Protein AF-A0A0C2G0V5-F1 (afdb_monomer_lite)

Radius of gyration: 14.97 Å; chains: 1; bounding box: 39×32×35 Å

pLDDT: mean 73.4, std 11.77, range [48.38, 93.44]

Structure (mmCIF, N/CA/C/O backbone):
data_AF-A0A0C2G0V5-F1
#
_entry.id   AF-A0A0C2G0V5-F1
#
loop_
_atom_site.group_PDB
_atom_site.id
_atom_site.type_symbol
_atom_site.label_atom_id
_atom_site.label_alt_id
_atom_site.label_comp_id
_atom_site.label_asym_id
_atom_site.label_entity_id
_atom_site.label_seq_id
_atom_site.pdbx_PDB_ins_code
_atom_site.Cartn_x
_atom_site.Cartn_y
_atom_site.Cartn_z
_atom_site.occupancy
_atom_site.B_iso_or_equiv
_atom_site.auth_seq_id
_atom_site.auth_comp_id
_atom_site.auth_asym_id
_atom_site.auth_atom_id
_atom_site.pdbx_PDB_model_num
ATOM 1 N N . MET A 1 1 ? 11.243 -13.102 -10.575 1.00 49.06 1 MET A N 1
ATOM 2 C CA . MET A 1 1 ? 10.964 -12.481 -11.890 1.00 49.06 1 MET A CA 1
ATOM 3 C C . MET A 1 1 ? 12.272 -11.879 -12.380 1.00 49.06 1 MET A C 1
ATOM 5 O O . MET A 1 1 ? 12.768 -10.980 -11.722 1.00 49.06 1 MET A O 1
ATOM 9 N N . THR A 1 2 ? 12.875 -12.434 -13.431 1.00 48.81 2 THR A N 1
ATOM 10 C CA . THR A 1 2 ? 14.259 -12.149 -13.884 1.00 48.81 2 THR A CA 1
ATOM 11 C C . THR A 1 2 ? 14.332 -11.289 -15.153 1.00 48.81 2 THR A C 1
ATOM 13 O O . THR A 1 2 ? 15.380 -11.217 -15.785 1.00 48.81 2 THR A O 1
ATOM 16 N N . ASP A 1 3 ? 13.234 -10.634 -15.538 1.00 52.81 3 ASP A N 1
ATOM 17 C CA . ASP A 1 3 ? 13.195 -9.792 -16.736 1.00 52.81 3 ASP A CA 1
ATOM 18 C C . ASP A 1 3 ? 13.888 -8.442 -16.486 1.00 52.81 3 ASP A C 1
ATOM 20 O O . ASP A 1 3 ? 13.601 -7.753 -15.499 1.00 52.81 3 ASP A O 1
ATOM 24 N N . SER A 1 4 ? 14.819 -8.057 -17.361 1.00 59.25 4 SER A N 1
ATOM 25 C CA . SER A 1 4 ? 15.659 -6.862 -17.195 1.00 59.25 4 SER A CA 1
ATOM 26 C C . SER A 1 4 ? 14.882 -5.558 -17.414 1.00 59.25 4 SER A C 1
ATOM 28 O O . SER A 1 4 ? 15.245 -4.521 -16.853 1.00 59.25 4 SER A O 1
ATOM 30 N N . ASN A 1 5 ? 13.761 -5.607 -18.143 1.00 69.06 5 ASN A N 1
ATOM 31 C CA . ASN A 1 5 ? 12.953 -4.436 -18.478 1.00 69.06 5 ASN A CA 1
ATOM 32 C C . ASN A 1 5 ? 11.945 -4.067 -17.371 1.00 69.06 5 ASN A C 1
ATOM 34 O O . ASN A 1 5 ? 10.994 -4.800 -17.092 1.00 69.06 5 ASN A O 1
ATOM 38 N N . ALA A 1 6 ? 12.115 -2.880 -16.783 1.00 65.31 6 ALA A N 1
ATOM 39 C CA . ALA A 1 6 ? 11.254 -2.361 -15.720 1.00 65.31 6 ALA A CA 1
ATOM 40 C C . ALA A 1 6 ? 9.777 -2.211 -16.134 1.00 65.31 6 ALA A C 1
ATOM 42 O O . ALA A 1 6 ? 8.895 -2.478 -15.319 1.00 65.31 6 ALA A O 1
ATOM 43 N N . ALA A 1 7 ? 9.491 -1.858 -17.392 1.00 68.94 7 ALA A N 1
ATOM 44 C CA . ALA A 1 7 ? 8.118 -1.692 -17.876 1.00 68.94 7 ALA A CA 1
ATOM 45 C C . ALA A 1 7 ? 7.366 -3.033 -17.953 1.00 68.94 7 ALA A C 1
ATOM 47 O O . ALA A 1 7 ? 6.183 -3.115 -17.624 1.00 68.94 7 ALA A O 1
ATOM 48 N N . VAL A 1 8 ? 8.066 -4.109 -18.327 1.00 69.44 8 VAL A N 1
ATOM 49 C CA . VAL A 1 8 ? 7.499 -5.467 -18.367 1.00 69.44 8 VAL A CA 1
ATOM 50 C C . VAL A 1 8 ? 7.215 -5.962 -16.951 1.00 69.44 8 VAL A C 1
ATOM 52 O O . VAL A 1 8 ? 6.153 -6.538 -16.695 1.00 69.44 8 VAL A O 1
ATOM 55 N N . ARG A 1 9 ? 8.125 -5.683 -16.006 1.00 68.31 9 ARG A N 1
ATOM 56 C CA . ARG A 1 9 ? 7.897 -5.974 -14.585 1.00 68.31 9 ARG A CA 1
ATOM 57 C C . ARG A 1 9 ? 6.668 -5.226 -14.068 1.00 68.31 9 ARG A C 1
ATOM 59 O O . ARG A 1 9 ? 5.802 -5.863 -13.479 1.00 68.31 9 ARG A O 1
ATOM 66 N N . GLU A 1 10 ? 6.534 -3.931 -14.350 1.00 65.88 10 GLU A N 1
ATOM 67 C CA . GLU A 1 10 ? 5.365 -3.134 -13.947 1.00 65.88 10 GLU A CA 1
ATOM 68 C C . GLU A 1 10 ? 4.045 -3.680 -14.518 1.00 65.88 10 GLU A C 1
ATOM 70 O O . GLU A 1 10 ? 3.102 -3.910 -13.759 1.00 65.88 10 GLU A O 1
ATOM 75 N N . ALA 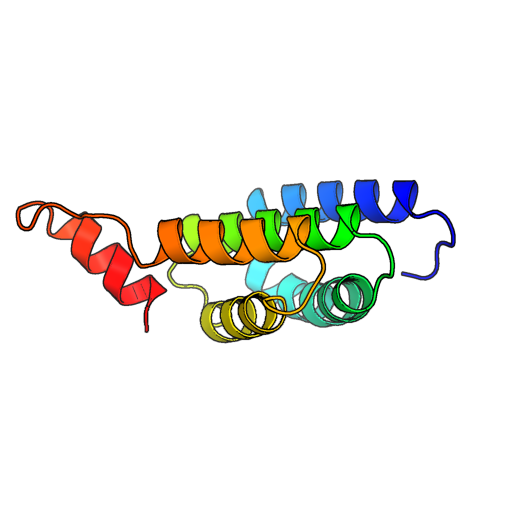A 1 11 ? 3.988 -3.965 -15.822 1.00 73.44 11 ALA A N 1
ATOM 76 C CA . ALA A 1 11 ? 2.792 -4.509 -16.468 1.00 73.44 11 ALA A CA 1
ATOM 77 C C . ALA A 1 11 ? 2.394 -5.883 -15.900 1.00 73.44 11 ALA A C 1
ATOM 79 O O . ALA A 1 11 ? 1.215 -6.159 -15.667 1.00 73.44 11 ALA A O 1
ATOM 80 N N . THR A 1 12 ? 3.383 -6.732 -15.608 1.00 72.19 12 THR A N 1
ATOM 81 C CA . THR A 1 12 ? 3.159 -8.048 -14.992 1.00 72.19 12 THR A CA 1
ATOM 82 C C . THR A 1 12 ? 2.582 -7.904 -13.583 1.00 72.19 12 THR A C 1
ATOM 84 O O . THR A 1 12 ? 1.634 -8.599 -13.219 1.00 72.19 12 THR A O 1
ATOM 87 N N . VAL A 1 13 ? 3.107 -6.963 -12.795 1.00 69.75 13 VAL A N 1
ATOM 88 C CA . VAL A 1 13 ? 2.608 -6.655 -11.446 1.00 69.75 13 VAL A CA 1
ATOM 89 C C . VAL A 1 13 ? 1.189 -6.121 -11.489 1.00 69.75 13 VAL A C 1
ATOM 91 O O . VAL A 1 13 ? 0.358 -6.517 -10.675 1.00 69.75 13 VAL A O 1
ATOM 94 N N . GLU A 1 14 ? 0.885 -5.248 -12.445 1.00 73.38 14 GLU A N 1
ATOM 95 C CA . GLU A 1 14 ? -0.470 -4.755 -12.638 1.00 73.38 14 GLU A CA 1
ATOM 96 C C . GLU A 1 14 ? -1.445 -5.879 -12.999 1.00 73.38 14 GLU A C 1
ATOM 98 O O . GLU A 1 14 ? -2.526 -5.946 -12.411 1.00 73.38 14 GLU A O 1
ATOM 103 N N . MET A 1 15 ? -1.075 -6.764 -13.925 1.00 77.69 15 MET A N 1
ATOM 104 C CA . MET A 1 15 ? -1.907 -7.901 -14.317 1.00 77.69 15 MET A CA 1
ATOM 105 C C . MET A 1 15 ? -2.190 -8.817 -13.123 1.00 77.69 15 MET A C 1
ATOM 107 O O . MET A 1 15 ? -3.341 -9.165 -12.862 1.00 77.69 15 MET A O 1
ATOM 111 N N . ILE A 1 16 ? -1.149 -9.169 -12.370 1.00 71.75 16 ILE A N 1
ATOM 112 C CA . ILE A 1 16 ? -1.271 -10.029 -11.195 1.00 71.75 16 ILE A CA 1
ATOM 113 C C . ILE A 1 16 ? -2.105 -9.345 -10.108 1.00 71.75 16 ILE A C 1
ATOM 115 O O . ILE A 1 16 ? -3.007 -9.968 -9.558 1.00 71.75 16 ILE A O 1
ATOM 119 N N . GLY A 1 17 ? -1.871 -8.058 -9.840 1.00 68.81 17 GLY A N 1
ATOM 120 C CA . GLY A 1 17 ? -2.667 -7.281 -8.889 1.00 68.81 17 GLY A CA 1
ATOM 121 C C . GLY A 1 17 ? -4.153 -7.282 -9.247 1.00 68.81 17 GLY A C 1
ATOM 122 O O . GLY A 1 17 ? -4.987 -7.584 -8.398 1.00 68.81 17 GLY A O 1
ATOM 123 N N . LYS A 1 18 ? -4.487 -7.044 -10.523 1.00 76.19 18 LYS A N 1
ATOM 124 C CA . LYS A 1 18 ? -5.873 -7.113 -11.015 1.00 76.19 18 LYS A CA 1
ATOM 125 C C . LYS A 1 18 ? -6.471 -8.507 -10.847 1.00 76.19 18 LYS A C 1
ATOM 127 O O . LYS A 1 18 ? -7.614 -8.619 -10.417 1.00 76.19 18 LYS A O 1
ATOM 132 N N . PHE A 1 19 ? -5.713 -9.560 -11.148 1.00 74.06 19 PHE A N 1
ATOM 133 C CA . PHE A 1 19 ? -6.174 -10.939 -10.998 1.00 74.06 19 PHE A CA 1
ATOM 134 C C . PHE A 1 19 ? -6.467 -11.301 -9.535 1.00 74.0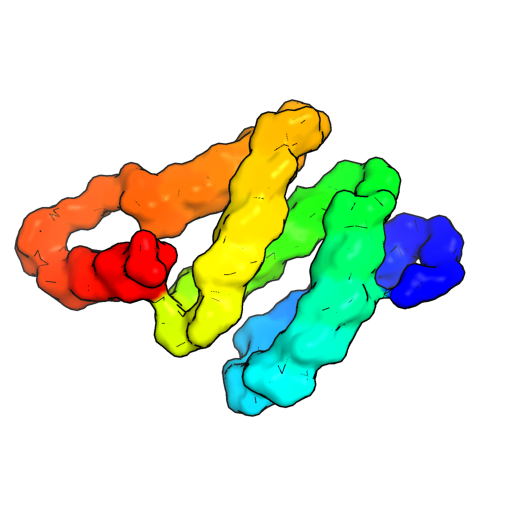6 19 PHE A C 1
ATOM 136 O O . PHE A 1 19 ? -7.509 -11.889 -9.251 1.00 74.06 19 PHE A O 1
ATOM 143 N N . VAL A 1 20 ? -5.584 -10.909 -8.614 1.00 69.88 20 VAL A N 1
ATOM 144 C CA . VAL A 1 20 ? -5.722 -11.144 -7.166 1.00 69.88 20 VAL A CA 1
ATOM 145 C C . VAL A 1 20 ? -6.921 -10.390 -6.607 1.00 69.88 20 VAL A C 1
ATOM 147 O O . VAL A 1 20 ? -7.721 -10.956 -5.871 1.00 69.88 20 VAL A O 1
ATOM 150 N N . VAL A 1 21 ? -7.085 -9.125 -6.996 1.00 69.50 21 VAL A N 1
ATOM 151 C CA . VAL A 1 21 ? -8.244 -8.323 -6.594 1.00 69.50 21 VAL A CA 1
ATOM 152 C C . VAL A 1 21 ? -9.536 -8.885 -7.199 1.00 69.50 21 VAL A C 1
ATOM 154 O O . VAL A 1 21 ? -10.587 -8.777 -6.573 1.00 69.50 21 VAL A O 1
ATOM 157 N N . ALA A 1 22 ? -9.504 -9.478 -8.394 1.00 76.38 22 ALA A N 1
ATOM 158 C CA . ALA A 1 22 ? -10.686 -10.058 -9.032 1.00 76.38 22 ALA A CA 1
ATOM 159 C C . ALA A 1 22 ? -11.107 -11.415 -8.438 1.00 76.38 22 ALA A C 1
ATOM 161 O O . ALA A 1 22 ? -12.301 -11.699 -8.405 1.00 76.38 22 ALA A O 1
ATOM 162 N N . ASN A 1 23 ? -10.165 -12.227 -7.946 1.00 70.56 23 ASN A N 1
ATOM 163 C CA . ASN A 1 23 ? -10.419 -13.597 -7.489 1.00 70.56 23 ASN A CA 1
ATOM 164 C C . ASN A 1 23 ? -10.096 -13.751 -5.993 1.00 70.56 23 ASN A C 1
ATOM 166 O O . ASN A 1 23 ? -8.983 -14.126 -5.623 1.00 70.56 23 ASN A O 1
ATOM 170 N N . SER A 1 24 ? -11.083 -13.484 -5.132 1.00 63.59 24 SER A N 1
ATOM 171 C CA . SER A 1 24 ? -10.938 -13.509 -3.665 1.00 63.59 24 SER A CA 1
ATOM 172 C C . SER A 1 24 ? -10.513 -14.861 -3.102 1.00 63.59 24 SER A C 1
ATOM 174 O O . SER A 1 24 ? -9.692 -14.927 -2.192 1.00 63.59 24 SER A O 1
ATOM 176 N N . ASP A 1 25 ? -11.045 -15.940 -3.665 1.00 66.69 25 ASP A N 1
ATOM 177 C CA . ASP A 1 25 ? -10.898 -17.294 -3.112 1.00 66.69 25 ASP A CA 1
ATOM 178 C C . ASP A 1 25 ? -9.505 -17.866 -3.402 1.00 66.69 25 ASP A C 1
ATOM 180 O O . ASP A 1 25 ? -9.005 -18.770 -2.735 1.00 66.69 25 ASP A O 1
ATOM 184 N N . ALA A 1 26 ? -8.843 -17.274 -4.391 1.00 63.12 26 ALA A N 1
ATOM 185 C CA . ALA A 1 26 ? -7.497 -17.592 -4.805 1.00 63.12 26 ALA A CA 1
ATOM 186 C C . ALA A 1 26 ? -6.453 -16.952 -3.865 1.00 63.12 26 ALA A C 1
ATOM 188 O O . ALA A 1 26 ? -5.332 -17.453 -3.765 1.00 63.12 26 ALA A O 1
ATOM 189 N N . ILE A 1 27 ? -6.804 -15.880 -3.138 1.00 62.34 27 ILE A N 1
ATOM 190 C CA . ILE A 1 27 ? -5.855 -15.094 -2.335 1.00 62.34 27 ILE A CA 1
ATOM 191 C C . ILE A 1 27 ? -5.039 -15.984 -1.391 1.00 62.34 27 ILE A C 1
ATOM 193 O O . ILE A 1 27 ? -3.824 -15.964 -1.532 1.00 62.34 27 ILE A O 1
ATOM 197 N N . PRO A 1 28 ? -5.607 -16.838 -0.521 1.00 61.66 28 PRO A N 1
ATOM 198 C CA . PRO A 1 28 ? -4.803 -17.626 0.419 1.00 61.66 28 PRO A CA 1
ATOM 199 C C . PRO A 1 28 ? -3.821 -18.590 -0.266 1.00 61.66 28 PRO A C 1
ATOM 201 O O . PRO A 1 28 ? -2.752 -18.868 0.269 1.00 61.66 28 PRO A O 1
ATOM 204 N N . THR A 1 29 ? -4.162 -19.068 -1.466 1.00 63.91 29 THR A N 1
ATOM 205 C CA . THR A 1 29 ? -3.370 -20.057 -2.213 1.00 63.91 29 THR A CA 1
ATOM 206 C C . THR A 1 29 ? -2.236 -19.404 -2.999 1.00 63.91 29 THR A C 1
ATOM 208 O O . THR A 1 29 ? -1.114 -19.906 -3.023 1.00 63.91 29 THR A O 1
ATOM 211 N N . TYR A 1 30 ? -2.503 -18.260 -3.634 1.00 60.78 30 TYR A N 1
ATOM 212 C CA . TYR A 1 30 ? -1.489 -17.539 -4.402 1.00 60.78 30 TYR A CA 1
ATOM 213 C C . TYR A 1 30 ? -0.676 -16.591 -3.532 1.00 60.78 30 TYR A C 1
ATOM 215 O O . TYR A 1 30 ? 0.447 -16.269 -3.900 1.00 60.78 30 TYR A O 1
ATOM 223 N N . TYR A 1 31 ? -1.192 -16.155 -2.382 1.00 59.94 31 TYR A N 1
ATOM 224 C CA . TYR A 1 31 ? -0.526 -15.172 -1.541 1.00 59.94 31 TYR A CA 1
ATOM 225 C C . TYR A 1 31 ? 0.865 -15.609 -1.079 1.00 59.94 31 TYR A C 1
ATOM 227 O O . TYR A 1 31 ? 1.747 -14.775 -1.176 1.00 59.94 31 TYR A O 1
ATOM 235 N N . PRO A 1 32 ? 1.155 -16.863 -0.689 1.00 59.75 32 PRO A N 1
ATOM 236 C CA . PRO A 1 32 ? 2.528 -17.284 -0.402 1.00 59.75 32 PRO A CA 1
ATOM 237 C C . PRO A 1 32 ? 3.450 -17.161 -1.625 1.00 59.75 32 PRO A C 1
ATOM 239 O O . PRO A 1 32 ? 4.528 -16.584 -1.530 1.00 59.75 32 PRO A O 1
ATOM 242 N N . LEU A 1 33 ? 2.994 -17.597 -2.806 1.00 57.31 33 LEU A N 1
ATOM 243 C CA . LEU A 1 33 ? 3.752 -17.497 -4.062 1.00 57.31 33 LEU A CA 1
ATOM 244 C C . LEU A 1 33 ? 3.948 -16.046 -4.533 1.00 57.31 33 LEU A C 1
ATOM 246 O O . LEU A 1 33 ? 4.990 -15.704 -5.093 1.00 57.31 33 LEU A O 1
ATOM 250 N N . LEU A 1 34 ? 2.950 -15.192 -4.316 1.00 56.62 34 LEU A N 1
ATOM 251 C CA . LEU A 1 34 ? 2.953 -13.771 -4.651 1.00 56.62 34 LEU A CA 1
ATOM 252 C C . LEU A 1 34 ? 3.744 -12.952 -3.626 1.00 56.62 34 LEU A C 1
ATOM 254 O O . LEU A 1 34 ? 4.493 -12.052 -3.995 1.00 56.62 34 LEU A O 1
ATOM 258 N N . ALA A 1 35 ? 3.632 -13.286 -2.346 1.00 56.31 35 ALA A N 1
ATOM 259 C CA . ALA A 1 35 ? 4.392 -12.686 -1.262 1.00 56.31 35 ALA A CA 1
ATOM 260 C C . ALA A 1 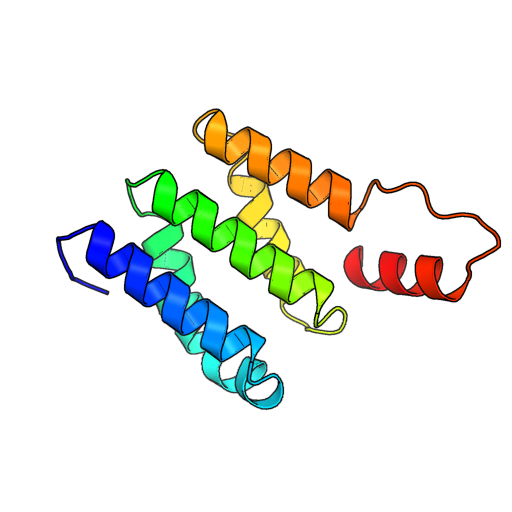35 ? 5.886 -12.998 -1.434 1.00 56.31 35 ALA A C 1
ATOM 262 O O . ALA A 1 35 ? 6.734 -12.113 -1.392 1.00 56.31 35 ALA A O 1
ATOM 263 N N . GLU A 1 36 ? 6.228 -14.250 -1.722 1.00 51.31 36 GLU A N 1
ATOM 264 C CA . GLU A 1 36 ? 7.622 -14.663 -1.846 1.00 51.31 36 GLU A CA 1
ATOM 265 C C . GLU A 1 36 ? 8.274 -14.152 -3.144 1.00 51.31 36 GLU A C 1
ATOM 267 O O . GLU A 1 36 ? 9.383 -13.620 -3.111 1.00 51.31 36 GLU A O 1
ATOM 272 N N . ARG A 1 37 ? 7.591 -14.238 -4.298 1.00 48.38 37 ARG A N 1
ATOM 273 C CA . ARG A 1 37 ? 8.194 -13.877 -5.601 1.00 48.38 37 ARG A CA 1
ATOM 274 C C . ARG A 1 37 ? 7.973 -12.435 -6.041 1.00 48.38 37 ARG A C 1
ATOM 276 O O . ARG A 1 37 ? 8.798 -11.906 -6.785 1.00 48.38 37 ARG A O 1
ATOM 283 N N . LEU A 1 38 ? 6.864 -11.821 -5.645 1.00 54.28 38 LEU A N 1
ATOM 284 C CA . LEU A 1 38 ? 6.484 -10.466 -6.047 1.00 54.28 38 LEU A CA 1
ATOM 285 C C . LEU A 1 38 ? 6.864 -9.471 -4.943 1.00 54.28 38 LEU A C 1
ATOM 287 O O . LEU A 1 38 ? 7.528 -8.479 -5.205 1.00 54.28 38 LEU A O 1
ATOM 291 N N . MET A 1 39 ? 6.524 -9.756 -3.687 1.00 54.19 39 MET A N 1
ATOM 292 C CA . MET A 1 39 ? 6.749 -8.825 -2.572 1.00 54.19 39 MET A CA 1
ATOM 293 C C . MET A 1 39 ? 8.245 -8.623 -2.304 1.00 54.19 39 MET A C 1
ATOM 295 O O . MET A 1 39 ? 8.684 -7.481 -2.284 1.00 54.19 39 MET A O 1
ATOM 299 N N . VAL A 1 40 ? 9.050 -9.689 -2.187 1.00 51.50 40 VAL A N 1
ATOM 300 C CA . VAL A 1 40 ? 10.498 -9.569 -1.904 1.00 51.50 40 VAL A CA 1
ATOM 301 C C . VAL A 1 40 ? 11.271 -8.952 -3.076 1.00 51.50 40 VAL A C 1
ATOM 303 O O . VAL A 1 40 ? 12.027 -8.005 -2.867 1.00 51.50 40 VAL A O 1
ATOM 306 N N . CYS A 1 41 ? 11.057 -9.414 -4.316 1.00 49.69 41 CYS A N 1
ATOM 307 C CA . CYS A 1 41 ? 11.764 -8.864 -5.480 1.00 49.69 41 CYS A CA 1
ATOM 308 C C . CYS A 1 41 ? 11.359 -7.419 -5.818 1.00 49.69 41 CYS A C 1
ATOM 310 O O . CYS A 1 41 ? 12.220 -6.657 -6.242 1.00 49.69 41 CYS A O 1
ATOM 312 N N . LEU A 1 42 ? 10.096 -7.013 -5.628 1.00 55.69 42 LEU A N 1
ATOM 313 C CA . LEU A 1 42 ? 9.647 -5.659 -5.996 1.00 55.69 42 LEU A CA 1
ATOM 314 C C . LEU A 1 42 ? 9.938 -4.606 -4.926 1.00 55.69 42 LEU A C 1
ATOM 316 O O . LEU A 1 42 ? 10.132 -3.436 -5.243 1.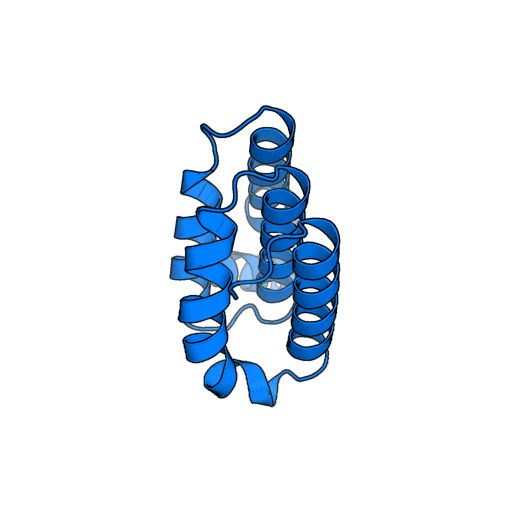00 55.69 42 LEU A O 1
ATOM 320 N N . LEU A 1 43 ? 10.009 -5.017 -3.659 1.00 52.34 43 LEU A N 1
ATOM 321 C CA . LEU A 1 43 ? 10.514 -4.186 -2.564 1.00 52.34 43 LEU A CA 1
ATOM 322 C C . LEU A 1 43 ? 12.030 -3.937 -2.696 1.00 52.34 43 LEU A C 1
ATOM 324 O O . LEU A 1 43 ? 12.530 -2.927 -2.200 1.00 52.34 43 LEU A O 1
ATOM 328 N N . PHE A 1 44 ? 12.759 -4.819 -3.378 1.00 53.84 44 PHE A N 1
ATOM 329 C CA . PHE A 1 44 ? 14.169 -4.628 -3.731 1.00 53.84 44 PHE A CA 1
ATOM 330 C C . PHE A 1 44 ? 14.385 -4.056 -5.143 1.00 53.84 44 PHE A C 1
ATOM 332 O O . PHE A 1 44 ? 15.528 -3.833 -5.537 1.00 53.84 44 PHE A O 1
ATOM 339 N N . ASP A 1 45 ? 13.318 -3.783 -5.899 1.00 60.59 45 ASP A N 1
ATOM 340 C CA . ASP A 1 45 ? 13.428 -3.228 -7.248 1.00 60.59 45 ASP A CA 1
ATOM 341 C C . ASP A 1 45 ? 13.840 -1.753 -7.186 1.00 60.59 45 ASP A C 1
ATOM 343 O O . ASP A 1 45 ? 13.275 -0.940 -6.442 1.00 60.59 45 ASP A O 1
ATOM 347 N N . THR A 1 46 ? 14.839 -1.394 -7.990 1.00 59.78 46 THR A N 1
ATOM 348 C CA . THR A 1 46 ? 15.398 -0.040 -8.051 1.00 59.78 46 THR A CA 1
ATOM 349 C C . THR A 1 46 ? 14.369 0.972 -8.578 1.00 59.78 46 THR A C 1
ATOM 351 O O . THR A 1 46 ? 14.435 2.153 -8.237 1.00 59.78 46 THR A O 1
ATOM 354 N N . GLY A 1 47 ? 13.360 0.529 -9.340 1.00 73.44 47 GLY A N 1
ATOM 355 C CA . GLY A 1 47 ? 12.354 1.398 -9.957 1.00 73.44 47 GLY A CA 1
ATOM 356 C C . GLY A 1 47 ? 11.291 1.953 -8.996 1.00 73.44 47 GLY A C 1
ATOM 357 O O . GLY A 1 47 ? 10.455 1.220 -8.469 1.00 73.44 47 GLY A O 1
ATOM 358 N N . VAL A 1 48 ? 11.238 3.280 -8.857 1.00 81.62 48 VAL A N 1
ATOM 359 C CA . VAL A 1 48 ? 10.253 4.015 -8.032 1.00 81.62 48 VAL A CA 1
ATOM 360 C C . VAL A 1 48 ? 8.799 3.711 -8.425 1.00 81.62 48 VAL A C 1
ATOM 362 O O . VAL A 1 48 ? 7.940 3.535 -7.559 1.00 81.62 48 VAL A O 1
ATOM 365 N N . ALA A 1 49 ? 8.503 3.629 -9.728 1.00 80.19 49 ALA A N 1
ATOM 366 C CA . ALA A 1 49 ? 7.153 3.364 -10.241 1.00 80.19 49 ALA A CA 1
ATOM 367 C C . ALA A 1 49 ? 6.614 2.001 -9.777 1.00 80.19 49 ALA A C 1
ATOM 369 O O . ALA A 1 49 ? 5.480 1.901 -9.300 1.00 80.19 49 ALA A O 1
ATOM 370 N N . VAL A 1 50 ? 7.477 0.984 -9.808 1.00 75.06 50 VAL A N 1
ATOM 371 C CA . VAL A 1 50 ? 7.170 -0.380 -9.375 1.00 75.06 50 VAL A CA 1
ATOM 372 C C . VAL A 1 50 ? 6.820 -0.402 -7.886 1.00 75.06 50 VAL A C 1
ATOM 374 O O . VAL A 1 50 ? 5.759 -0.907 -7.512 1.00 75.06 50 VAL A O 1
ATOM 377 N N . ARG A 1 51 ? 7.640 0.236 -7.035 1.00 82.19 51 ARG A N 1
ATOM 378 C CA . ARG A 1 51 ? 7.379 0.328 -5.585 1.00 82.19 51 ARG A CA 1
ATOM 379 C C . ARG A 1 51 ? 6.046 1.020 -5.289 1.00 82.19 51 ARG A C 1
ATOM 381 O O . ARG A 1 51 ? 5.252 0.524 -4.488 1.00 82.19 51 ARG A O 1
ATOM 388 N N . LYS A 1 52 ? 5.741 2.120 -5.989 1.00 84.62 52 LYS A N 1
ATOM 389 C CA . LYS A 1 52 ? 4.447 2.816 -5.863 1.00 84.62 52 LYS A CA 1
ATOM 390 C C . LYS A 1 52 ? 3.270 1.934 -6.284 1.00 84.62 52 LYS A C 1
ATOM 392 O O . LYS A 1 52 ? 2.215 1.991 -5.653 1.00 84.62 52 LYS A O 1
ATOM 397 N N . ARG A 1 53 ? 3.418 1.117 -7.332 1.00 82.50 53 ARG A N 1
ATOM 398 C CA . ARG A 1 53 ? 2.351 0.219 -7.797 1.00 82.50 53 ARG A CA 1
ATOM 399 C C . ARG A 1 53 ? 2.055 -0.881 -6.784 1.00 82.50 53 ARG A C 1
ATOM 401 O O . ARG A 1 53 ? 0.884 -1.126 -6.504 1.00 82.50 53 ARG A O 1
ATOM 408 N N . VAL A 1 54 ? 3.092 -1.472 -6.193 1.00 79.12 54 VAL A N 1
ATOM 409 C CA . VAL A 1 54 ? 2.945 -2.487 -5.141 1.00 79.12 54 VAL A CA 1
ATOM 410 C C . VAL A 1 54 ? 2.164 -1.929 -3.955 1.00 79.12 54 VAL A C 1
ATOM 412 O O . VAL A 1 54 ? 1.169 -2.528 -3.561 1.00 79.12 54 VAL A O 1
ATOM 415 N N . ILE A 1 55 ? 2.531 -0.746 -3.449 1.00 86.00 55 ILE A N 1
ATOM 416 C CA . ILE A 1 55 ? 1.826 -0.124 -2.313 1.00 86.00 55 ILE A CA 1
ATOM 417 C C . ILE A 1 55 ? 0.334 0.083 -2.623 1.00 86.00 55 ILE A C 1
ATOM 419 O O . ILE A 1 55 ? -0.507 -0.194 -1.771 1.00 86.00 55 ILE A O 1
ATOM 423 N N . ARG A 1 56 ? -0.018 0.505 -3.849 1.00 86.06 56 ARG A N 1
ATOM 424 C CA . ARG A 1 56 ? -1.427 0.664 -4.263 1.00 86.06 56 ARG A CA 1
ATOM 425 C C . ARG A 1 56 ? -2.193 -0.659 -4.257 1.00 86.06 56 ARG A C 1
ATOM 427 O O . ARG A 1 56 ? -3.277 -0.712 -3.694 1.00 86.06 56 ARG A O 1
ATOM 434 N N . ILE A 1 57 ? -1.617 -1.721 -4.822 1.00 81.19 57 ILE A N 1
ATOM 435 C CA . ILE A 1 57 ? -2.250 -3.051 -4.841 1.00 81.19 57 ILE A CA 1
ATOM 436 C C . ILE A 1 57 ? -2.451 -3.564 -3.411 1.00 81.19 57 ILE A C 1
ATOM 438 O O . ILE A 1 57 ? -3.517 -4.069 -3.074 1.00 81.19 57 ILE A O 1
ATOM 442 N N . MET A 1 58 ? -1.445 -3.401 -2.548 1.00 80.06 58 MET A N 1
ATOM 443 C CA . MET A 1 58 ? -1.543 -3.833 -1.154 1.00 80.06 58 MET A CA 1
ATOM 444 C C . MET A 1 58 ? -2.643 -3.078 -0.407 1.00 80.06 58 MET A C 1
ATOM 446 O O . MET A 1 58 ? -3.411 -3.689 0.331 1.00 80.06 58 MET A O 1
ATOM 450 N N . ARG A 1 59 ? -2.760 -1.767 -0.643 1.00 85.50 59 ARG A N 1
ATOM 451 C CA . ARG A 1 59 ? -3.847 -0.956 -0.099 1.00 85.50 59 ARG A CA 1
ATOM 452 C C . ARG A 1 59 ? -5.219 -1.455 -0.565 1.00 85.50 59 ARG A C 1
ATOM 454 O O . ARG A 1 59 ? -6.099 -1.625 0.273 1.00 85.50 59 ARG A O 1
ATOM 461 N N . GLU A 1 60 ? -5.392 -1.724 -1.859 1.00 84.12 60 GLU A N 1
ATOM 462 C CA . GLU A 1 60 ? -6.652 -2.251 -2.410 1.00 84.12 60 GLU A CA 1
ATOM 463 C C . GLU A 1 60 ? -7.043 -3.590 -1.763 1.00 84.12 60 GLU A C 1
ATOM 465 O O . GLU A 1 60 ? -8.208 -3.801 -1.425 1.00 84.12 60 GLU A O 1
ATOM 470 N N . ILE A 1 61 ? -6.071 -4.478 -1.525 1.00 79.06 61 ILE A N 1
ATOM 471 C CA . ILE A 1 61 ? -6.299 -5.753 -0.831 1.00 79.06 61 ILE A CA 1
ATOM 472 C C . ILE A 1 61 ? -6.767 -5.512 0.611 1.00 79.06 61 ILE A C 1
ATOM 474 O O . ILE A 1 61 ? -7.771 -6.097 1.014 1.00 79.06 61 ILE A O 1
ATOM 478 N N . CYS A 1 62 ? -6.107 -4.627 1.369 1.00 81.38 62 CYS A N 1
ATOM 479 C CA . CYS A 1 62 ? -6.511 -4.301 2.743 1.00 81.38 62 CYS A CA 1
ATOM 480 C C . CYS A 1 62 ? -7.931 -3.707 2.815 1.00 81.38 62 CYS A C 1
ATOM 482 O O . CYS A 1 62 ? -8.681 -3.992 3.746 1.00 81.38 62 CYS A O 1
ATOM 484 N N . GLU A 1 63 ? -8.322 -2.887 1.834 1.00 82.50 63 GLU A N 1
ATOM 485 C CA . GLU A 1 63 ? -9.653 -2.266 1.786 1.00 82.50 63 GLU A CA 1
ATOM 486 C C . GLU A 1 63 ? -10.763 -3.267 1.410 1.00 82.50 63 GLU A C 1
ATOM 488 O O . GLU A 1 63 ? -11.888 -3.180 1.933 1.00 82.50 63 GLU A O 1
ATOM 493 N N . LYS A 1 64 ? -10.449 -4.207 0.506 1.00 81.00 64 LYS A N 1
ATOM 494 C CA . LYS A 1 64 ? -11.391 -5.190 -0.045 1.00 81.00 64 LYS A CA 1
ATOM 495 C C . LYS A 1 64 ? -11.532 -6.443 0.823 1.00 81.00 64 LYS A C 1
ATOM 497 O O . LYS A 1 64 ? -12.626 -6.998 0.892 1.00 81.00 64 LYS A O 1
ATOM 502 N N . TYR A 1 65 ? -10.469 -6.849 1.518 1.00 78.88 65 TYR A N 1
ATOM 503 C CA . TYR A 1 65 ? -10.406 -8.086 2.304 1.00 78.88 65 TYR A CA 1
ATOM 504 C C . TYR A 1 65 ? -9.923 -7.836 3.741 1.00 78.88 65 TYR A C 1
ATOM 506 O O . TYR A 1 65 ? -8.882 -8.357 4.127 1.00 78.88 65 TYR A O 1
ATOM 514 N N . PRO A 1 66 ? -10.669 -7.081 4.569 1.00 76.00 66 PRO A N 1
ATOM 515 C CA . PRO A 1 66 ? -10.219 -6.669 5.904 1.00 76.00 66 PRO A CA 1
ATOM 516 C C . PRO A 1 66 ? -9.962 -7.831 6.879 1.00 76.00 66 PRO A C 1
ATOM 518 O O . PRO A 1 66 ? -9.231 -7.652 7.841 1.00 76.00 66 PRO A O 1
ATOM 521 N N . ASN A 1 67 ? -10.523 -9.019 6.628 1.00 75.62 67 ASN A N 1
ATOM 522 C CA . ASN A 1 67 ? -10.345 -10.207 7.474 1.00 75.62 67 ASN A CA 1
ATOM 523 C C . ASN A 1 67 ? -9.182 -11.102 7.012 1.00 75.62 67 ASN A C 1
ATOM 525 O O . ASN A 1 67 ? -9.098 -12.264 7.403 1.00 75.62 67 ASN A O 1
ATOM 529 N N . PHE A 1 68 ? -8.331 -10.615 6.110 1.00 77.38 68 PHE A N 1
ATOM 530 C CA . PHE A 1 68 ? -7.224 -11.400 5.592 1.00 77.38 68 PHE A CA 1
ATOM 531 C C . PHE A 1 68 ? -6.074 -11.456 6.606 1.00 77.38 68 PHE A C 1
ATOM 533 O O . PHE A 1 68 ? -5.476 -10.435 6.937 1.00 77.38 68 PHE A O 1
ATOM 540 N N . GLU A 1 69 ? -5.726 -12.661 7.062 1.00 79.31 69 GLU A N 1
ATOM 541 C CA . GLU A 1 69 ? -4.780 -12.891 8.170 1.00 79.31 69 GLU A CA 1
ATOM 542 C C . GLU A 1 69 ? -3.375 -12.305 7.949 1.00 79.31 69 GLU A C 1
ATOM 544 O O . GLU A 1 69 ? -2.638 -12.066 8.902 1.00 79.31 69 GLU A O 1
ATOM 549 N N . GLN A 1 70 ? -2.981 -12.049 6.698 1.00 77.19 70 GLN A N 1
ATOM 550 C CA . GLN A 1 70 ? -1.659 -11.509 6.368 1.00 77.19 70 GLN A CA 1
ATOM 551 C C . GLN A 1 70 ? -1.623 -9.973 6.279 1.00 77.19 70 GLN A C 1
ATOM 553 O O . GLN A 1 70 ? -0.555 -9.417 6.009 1.00 77.19 70 GLN A O 1
ATOM 558 N N . ILE A 1 71 ? -2.738 -9.271 6.535 1.00 81.06 71 ILE A N 1
ATOM 559 C CA . ILE A 1 71 ? -2.786 -7.796 6.559 1.00 81.06 71 ILE A CA 1
ATOM 560 C C . ILE A 1 71 ? -1.705 -7.190 7.470 1.00 81.06 71 ILE A C 1
ATOM 562 O O . ILE A 1 71 ? -0.987 -6.303 6.998 1.00 81.06 71 ILE A O 1
ATOM 566 N N . PRO A 1 72 ? -1.491 -7.658 8.717 1.00 82.62 72 PRO A N 1
ATOM 567 C CA . PRO A 1 72 ? -0.449 -7.092 9.573 1.00 82.62 72 PRO A CA 1
ATOM 568 C C . PRO A 1 72 ? 0.952 -7.192 8.949 1.00 82.62 72 PRO A C 1
ATOM 570 O O . PRO A 1 72 ? 1.724 -6.230 8.967 1.00 82.62 72 PRO A O 1
ATOM 573 N N . SER A 1 73 ? 1.262 -8.323 8.304 1.00 82.00 73 SER A N 1
ATOM 574 C CA . SER A 1 73 ? 2.523 -8.528 7.577 1.00 82.00 73 SER A CA 1
ATOM 575 C C . SER A 1 73 ? 2.650 -7.580 6.375 1.00 82.00 73 SER A C 1
ATOM 577 O O . SER A 1 73 ? 3.708 -6.982 6.156 1.00 82.00 73 SER A O 1
ATOM 579 N N . MET A 1 74 ? 1.557 -7.362 5.631 1.00 80.25 74 MET A N 1
ATOM 580 C CA . MET A 1 74 ? 1.493 -6.397 4.525 1.00 80.25 74 MET A CA 1
ATOM 581 C C . MET A 1 74 ? 1.786 -4.973 4.987 1.00 80.25 74 MET A C 1
ATOM 583 O O . MET A 1 74 ? 2.667 -4.312 4.435 1.00 80.25 74 MET A O 1
ATOM 587 N N . LEU A 1 75 ? 1.074 -4.506 6.012 1.00 85.12 75 LEU A N 1
ATOM 588 C CA . LEU A 1 75 ? 1.225 -3.154 6.545 1.00 85.12 75 LEU A CA 1
ATOM 589 C C . LEU A 1 75 ? 2.640 -2.939 7.104 1.00 85.12 75 LEU A C 1
ATOM 591 O O . LEU A 1 75 ? 3.251 -1.901 6.840 1.00 85.12 75 LEU A O 1
ATOM 595 N N . ALA A 1 76 ? 3.222 -3.946 7.766 1.00 85.50 76 ALA A N 1
ATOM 596 C CA . ALA A 1 76 ? 4.608 -3.903 8.233 1.00 85.50 76 ALA A CA 1
ATOM 597 C C . ALA A 1 76 ? 5.628 -3.744 7.085 1.00 85.50 76 ALA A C 1
ATOM 599 O O . ALA A 1 76 ? 6.656 -3.085 7.253 1.00 85.50 76 ALA A O 1
ATOM 600 N N . GLN A 1 77 ? 5.367 -4.314 5.904 1.00 82.62 77 GLN A N 1
ATOM 601 C CA . GLN A 1 77 ? 6.219 -4.115 4.724 1.00 82.62 77 GLN A CA 1
ATOM 602 C C . GLN A 1 77 ? 6.061 -2.710 4.123 1.00 82.62 77 GLN A C 1
ATOM 604 O O . GLN A 1 77 ? 7.058 -2.112 3.713 1.00 82.62 77 GLN A O 1
ATOM 609 N N . ILE A 1 78 ? 4.840 -2.161 4.102 1.00 85.44 78 ILE A N 1
ATOM 610 C CA . ILE A 1 78 ? 4.568 -0.808 3.588 1.00 85.44 78 ILE A CA 1
ATOM 611 C C . ILE A 1 78 ? 5.221 0.254 4.481 1.00 85.44 78 ILE A C 1
ATOM 613 O O . ILE A 1 78 ? 5.886 1.154 3.971 1.00 85.44 78 ILE A O 1
ATOM 617 N N . VAL A 1 79 ? 5.089 0.150 5.810 1.00 88.25 79 VAL A N 1
ATOM 618 C CA . VAL A 1 79 ? 5.617 1.172 6.735 1.00 88.25 79 VAL A CA 1
ATOM 619 C C . VAL A 1 79 ? 7.144 1.284 6.679 1.00 88.25 79 VAL A C 1
ATOM 621 O O . VAL A 1 79 ? 7.687 2.383 6.787 1.00 88.25 79 VAL A O 1
ATOM 624 N N . ARG A 1 80 ? 7.853 0.181 6.393 1.00 87.12 80 ARG A N 1
ATOM 625 C CA . ARG A 1 80 ? 9.313 0.188 6.185 1.00 87.12 80 ARG A CA 1
ATOM 626 C C . ARG A 1 80 ? 9.766 1.094 5.033 1.00 87.12 80 ARG A C 1
ATOM 628 O O . ARG A 1 80 ? 10.937 1.450 4.975 1.00 87.12 80 ARG A O 1
ATOM 635 N N . ARG A 1 81 ? 8.861 1.503 4.137 1.00 84.31 81 ARG A N 1
ATOM 636 C CA . ARG A 1 81 ? 9.149 2.375 2.985 1.00 84.31 81 ARG A CA 1
ATOM 637 C C . ARG A 1 81 ? 9.027 3.868 3.277 1.00 84.31 81 ARG A C 1
ATOM 639 O O . ARG A 1 81 ? 9.134 4.680 2.366 1.00 84.31 81 ARG A O 1
ATOM 646 N N . VAL A 1 82 ? 8.857 4.263 4.537 1.00 87.88 82 VAL A N 1
ATOM 647 C CA . VAL A 1 82 ? 8.804 5.682 4.931 1.00 87.88 82 VAL A CA 1
ATOM 648 C C . VAL A 1 82 ? 1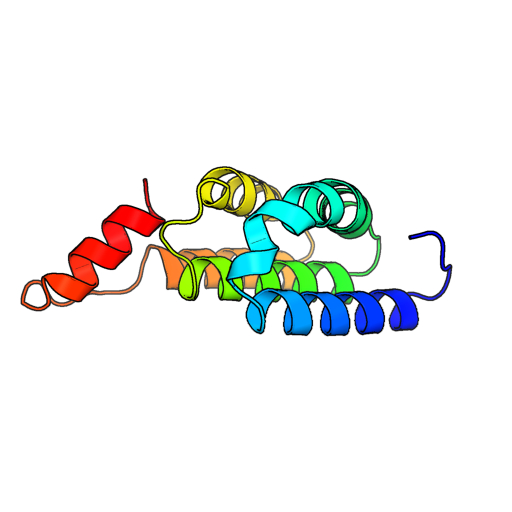0.125 6.439 4.704 1.00 87.88 82 VAL A C 1
ATOM 650 O O . VAL A 1 82 ? 10.119 7.665 4.612 1.00 87.88 82 VAL A O 1
ATOM 653 N N . GLN A 1 83 ? 11.251 5.724 4.608 1.00 84.12 83 GLN A N 1
ATOM 654 C CA . GLN A 1 83 ? 12.584 6.286 4.332 1.00 84.12 83 GLN A CA 1
ATOM 655 C C . GLN A 1 83 ? 12.983 6.220 2.846 1.00 84.12 83 GLN A C 1
ATOM 657 O O . GLN A 1 83 ? 14.110 6.555 2.498 1.00 84.12 83 GLN A O 1
ATOM 662 N N . ASP A 1 84 ? 12.082 5.755 1.982 1.00 86.31 84 ASP A N 1
ATOM 663 C CA . ASP A 1 84 ? 12.293 5.688 0.536 1.00 86.31 84 ASP A CA 1
ATOM 664 C C . ASP A 1 84 ? 12.178 7.099 -0.094 1.00 86.31 84 ASP A C 1
ATOM 666 O O . ASP A 1 84 ? 11.992 8.100 0.606 1.00 86.31 84 ASP A O 1
ATOM 670 N N . GLU A 1 85 ? 12.269 7.198 -1.420 1.00 86.19 85 GLU A N 1
ATOM 671 C CA . GLU A 1 85 ? 12.143 8.468 -2.143 1.00 86.19 85 GLU A CA 1
ATOM 672 C C . GLU A 1 85 ? 10.825 9.197 -1.840 1.00 86.19 85 GLU A C 1
ATOM 674 O O . GLU A 1 85 ? 9.798 8.578 -1.548 1.00 86.19 85 GLU A O 1
ATOM 679 N N . GLU A 1 86 ? 10.823 10.528 -1.976 1.00 88.19 86 GLU A N 1
ATOM 680 C CA . GLU A 1 86 ? 9.704 11.398 -1.583 1.00 88.19 86 GLU A CA 1
ATOM 681 C C . GLU A 1 86 ? 8.353 10.936 -2.157 1.00 88.19 86 GLU A C 1
ATOM 683 O O . GLU A 1 86 ? 7.343 10.894 -1.449 1.00 88.19 86 GLU A O 1
ATOM 688 N N . GLY A 1 87 ? 8.336 10.490 -3.417 1.00 88.00 87 GLY A N 1
ATOM 689 C CA . GLY A 1 87 ? 7.129 9.991 -4.076 1.00 88.00 87 GLY A CA 1
ATOM 690 C C . GLY A 1 87 ? 6.591 8.665 -3.520 1.00 88.00 87 GLY A C 1
ATOM 691 O O . GLY A 1 87 ? 5.386 8.421 -3.608 1.00 88.00 87 GLY A O 1
ATOM 692 N N . VAL A 1 88 ? 7.453 7.809 -2.965 1.00 89.06 88 VAL A N 1
ATOM 693 C CA . VAL A 1 88 ? 7.069 6.559 -2.286 1.00 89.06 88 VAL A CA 1
ATOM 694 C C . VAL A 1 88 ? 6.648 6.870 -0.856 1.00 89.06 88 VAL A C 1
ATOM 696 O O . VAL A 1 88 ? 5.566 6.462 -0.438 1.00 89.06 88 VAL A O 1
ATOM 699 N N . LYS A 1 89 ? 7.446 7.666 -0.137 1.00 91.62 89 LYS A N 1
ATOM 700 C CA . LYS A 1 89 ? 7.155 8.114 1.228 1.00 91.62 89 LYS A CA 1
ATOM 701 C C . LYS A 1 89 ? 5.781 8.774 1.329 1.00 91.62 89 LYS A C 1
ATOM 703 O O . LYS A 1 89 ? 4.995 8.413 2.202 1.00 91.62 89 LYS A O 1
ATOM 708 N N . LYS A 1 90 ? 5.462 9.697 0.417 1.00 93.44 90 LYS A N 1
ATOM 709 C CA . LYS A 1 90 ? 4.151 10.358 0.370 1.00 93.44 90 LYS A CA 1
ATOM 710 C C . LYS A 1 90 ? 3.012 9.344 0.232 1.00 93.44 90 LYS A C 1
ATOM 712 O O . LYS A 1 90 ? 2.042 9.414 0.977 1.00 93.44 90 LYS A O 1
ATOM 717 N N . LEU A 1 91 ? 3.167 8.358 -0.651 1.00 91.94 91 LEU A N 1
ATOM 718 C CA . LEU A 1 91 ? 2.159 7.322 -0.869 1.00 91.94 91 LEU A CA 1
ATOM 719 C C . LEU A 1 91 ? 1.974 6.411 0.355 1.00 91.94 91 LEU A C 1
ATOM 721 O O . LEU A 1 91 ? 0.848 6.024 0.665 1.00 91.94 91 LEU A O 1
ATOM 725 N N . VAL A 1 92 ? 3.058 6.074 1.061 1.00 91.56 92 VAL A N 1
ATOM 726 C CA . VAL A 1 92 ? 2.996 5.321 2.325 1.00 91.56 92 VAL A CA 1
ATOM 727 C C . VAL A 1 92 ? 2.170 6.090 3.355 1.00 91.56 92 VAL A C 1
ATOM 729 O O . VAL A 1 92 ? 1.236 5.534 3.931 1.00 91.56 92 VAL A O 1
ATOM 732 N N . LEU A 1 93 ? 2.469 7.378 3.546 1.00 92.12 93 LEU A N 1
ATOM 733 C CA . LEU A 1 93 ? 1.756 8.227 4.502 1.00 92.12 93 LEU A CA 1
ATOM 734 C C . LEU A 1 93 ? 0.271 8.365 4.145 1.00 92.12 93 LEU A C 1
ATOM 736 O O . LEU A 1 93 ? -0.580 8.148 5.004 1.00 92.12 93 LEU A O 1
ATOM 740 N N . GLU A 1 94 ? -0.052 8.636 2.878 1.00 92.19 94 GLU A N 1
ATOM 741 C CA . GLU A 1 94 ? -1.437 8.707 2.384 1.00 92.19 94 GLU A CA 1
ATOM 742 C C . GLU A 1 94 ? -2.196 7.389 2.595 1.00 92.19 94 GLU A C 1
ATOM 744 O O . GLU A 1 94 ? -3.381 7.389 2.939 1.00 92.19 94 GLU A O 1
ATOM 749 N N . THR A 1 95 ? -1.512 6.255 2.419 1.00 90.56 95 THR A N 1
ATOM 750 C CA . THR A 1 95 ? -2.091 4.924 2.629 1.00 90.56 95 THR A CA 1
ATOM 751 C C . THR A 1 95 ? -2.498 4.740 4.087 1.00 90.56 95 THR A C 1
ATOM 753 O O . THR A 1 95 ? -3.661 4.449 4.357 1.00 90.56 95 THR A O 1
ATOM 756 N N . PHE A 1 96 ? -1.600 4.993 5.041 1.00 89.62 96 PHE A N 1
ATOM 757 C CA . PHE A 1 96 ? -1.929 4.873 6.466 1.00 89.62 96 PHE A CA 1
ATOM 758 C C . PHE A 1 96 ? -2.924 5.936 6.941 1.00 89.62 96 PHE A C 1
ATOM 760 O O . PHE A 1 96 ? -3.797 5.641 7.757 1.00 89.62 96 PHE A O 1
ATOM 767 N N . GLN A 1 97 ? -2.870 7.148 6.385 1.00 88.38 97 GLN A N 1
ATOM 768 C CA . GLN A 1 97 ? -3.875 8.177 6.647 1.00 88.38 97 GLN A CA 1
ATOM 769 C C . GLN A 1 97 ? -5.273 7.734 6.208 1.00 88.38 97 GLN A C 1
ATOM 771 O O . GLN A 1 97 ? -6.255 7.999 6.904 1.00 88.38 97 GLN A O 1
ATOM 776 N N . THR A 1 98 ? -5.373 7.037 5.076 1.00 85.88 98 THR A N 1
ATOM 777 C CA . THR A 1 98 ? -6.657 6.543 4.566 1.00 85.88 98 THR A CA 1
ATOM 778 C C . THR A 1 98 ? -7.147 5.305 5.314 1.00 85.88 98 THR A C 1
ATOM 780 O O . THR A 1 98 ? -8.334 5.197 5.606 1.00 85.88 98 THR A O 1
ATOM 783 N N . LEU A 1 99 ? -6.250 4.386 5.669 1.00 83.44 99 LEU A N 1
ATOM 784 C CA . LEU A 1 99 ? -6.632 3.153 6.357 1.00 83.44 99 LEU A CA 1
ATOM 785 C C . LEU A 1 99 ? -6.968 3.400 7.834 1.00 83.44 99 LEU A C 1
ATOM 787 O O . LEU A 1 99 ? -8.022 2.978 8.309 1.00 83.44 99 LEU A O 1
ATOM 791 N N . TRP A 1 100 ? -6.113 4.126 8.557 1.00 81.75 100 TRP A N 1
ATOM 792 C CA . TRP A 1 100 ? -6.228 4.274 10.010 1.00 81.75 100 TRP A CA 1
ATOM 793 C C . TRP A 1 100 ? -6.827 5.620 10.420 1.00 81.75 100 TRP A C 1
ATOM 795 O O . TRP A 1 100 ? -7.774 5.662 11.208 1.00 81.75 100 TRP A O 1
ATOM 805 N N . PHE A 1 101 ? -6.379 6.727 9.824 1.00 79.75 101 PHE A N 1
ATOM 806 C CA . PHE A 1 101 ? -6.625 8.075 10.364 1.00 79.75 101 PHE A CA 1
ATOM 807 C C . PHE A 1 101 ? -7.798 8.853 9.734 1.00 79.75 101 PHE A C 1
ATOM 809 O O . PHE A 1 101 ? -7.879 10.070 9.870 1.00 79.75 101 PHE A O 1
ATOM 816 N N . GLN A 1 102 ? -8.742 8.178 9.068 1.00 75.75 102 GLN A N 1
ATOM 817 C CA . GLN A 1 102 ? -9.976 8.835 8.595 1.00 75.75 102 GLN A CA 1
ATOM 818 C C . GLN A 1 102 ? -10.955 9.176 9.741 1.00 75.75 102 GLN A C 1
ATOM 820 O O . GLN A 1 102 ? -11.215 8.321 10.592 1.00 75.75 102 GLN A O 1
ATOM 825 N N . PRO A 1 103 ? -11.569 10.366 9.765 1.00 72.69 103 PRO A N 1
ATOM 826 C CA . PRO A 1 103 ? -12.642 10.648 10.710 1.00 72.69 103 PRO A CA 1
ATOM 827 C C . PRO A 1 103 ? -13.839 9.737 10.406 1.00 72.69 103 PRO A C 1
ATOM 829 O O . PRO A 1 103 ? -14.360 9.726 9.293 1.00 72.69 103 PRO A O 1
ATOM 832 N N . VAL A 1 104 ? -14.269 8.947 11.390 1.00 66.94 104 VAL A N 1
ATOM 833 C CA . VAL A 1 104 ? -15.499 8.149 11.303 1.00 66.94 104 VAL A CA 1
ATOM 834 C C . VAL A 1 104 ? -16.486 8.733 12.291 1.00 66.94 104 VAL A C 1
ATOM 836 O O . VAL A 1 104 ? -16.155 8.932 13.455 1.00 66.94 104 VAL A O 1
ATOM 839 N N . SER A 1 105 ? -17.694 9.033 11.817 1.00 70.06 105 SER A N 1
ATOM 840 C CA . SER A 1 105 ? -18.762 9.490 12.700 1.00 70.06 105 SER A CA 1
ATOM 841 C C . SER A 1 105 ? -19.050 8.419 13.750 1.00 70.06 105 SER A C 1
ATOM 843 O O . SER A 1 105 ? -19.281 7.262 13.399 1.00 70.06 105 SER A O 1
ATOM 845 N N . GLU A 1 106 ? -19.111 8.815 15.022 1.00 65.69 106 GLU A N 1
ATOM 846 C CA . GLU A 1 106 ? -19.427 7.931 16.156 1.00 65.69 106 GLU A CA 1
ATOM 847 C C . GLU A 1 106 ? -20.763 7.187 15.987 1.00 65.69 106 GLU A C 1
ATOM 849 O O . GLU A 1 106 ? -20.986 6.130 16.569 1.00 65.69 106 GLU A O 1
ATOM 854 N N . ARG A 1 107 ? -21.650 7.713 15.135 1.00 71.56 107 ARG A N 1
ATOM 855 C CA . ARG A 1 107 ? -22.970 7.144 14.833 1.00 71.56 107 ARG A CA 1
ATOM 856 C C . ARG A 1 107 ? -22.937 6.027 13.787 1.00 71.56 107 ARG A C 1
ATOM 858 O O . ARG A 1 107 ? -23.964 5.406 13.541 1.00 71.56 107 ARG A O 1
ATOM 865 N N . ASN A 1 108 ? -21.790 5.774 13.154 1.00 73.31 108 ASN A N 1
ATOM 866 C CA . ASN A 1 108 ? -21.634 4.750 12.124 1.00 73.31 108 ASN A CA 1
ATOM 867 C C . ASN A 1 108 ? -20.865 3.539 12.672 1.00 73.31 108 ASN A C 1
ATOM 869 O O . ASN A 1 108 ? -19.712 3.284 12.322 1.00 73.31 108 ASN A O 1
ATOM 873 N N . THR A 1 109 ? -21.531 2.788 13.549 1.00 71.12 109 THR A N 1
ATOM 874 C CA . THR A 1 109 ? -21.007 1.582 14.211 1.00 71.12 109 THR A CA 1
ATOM 875 C C . THR A 1 109 ? -20.413 0.551 13.236 1.00 71.12 109 THR A C 1
ATOM 877 O O . THR A 1 109 ? -19.324 0.050 13.515 1.00 71.12 109 THR A O 1
ATOM 880 N N . PRO A 1 110 ? -21.022 0.267 12.063 1.00 74.25 110 PRO A N 1
ATOM 881 C CA . PRO A 1 110 ? -20.429 -0.631 11.067 1.00 74.25 110 PRO A CA 1
ATOM 882 C C . PRO A 1 110 ? -19.085 -0.135 10.513 1.00 74.25 110 PRO A C 1
ATOM 884 O O . PRO A 1 110 ? -18.152 -0.920 10.342 1.00 74.25 110 PRO A O 1
ATOM 887 N N . ALA A 1 111 ? -18.959 1.171 10.257 1.00 68.31 111 ALA A N 1
ATOM 888 C CA . ALA A 1 111 ? -17.712 1.762 9.774 1.00 68.31 111 ALA A CA 1
ATOM 889 C C . ALA A 1 111 ? -16.616 1.760 10.853 1.00 68.31 111 ALA A C 1
ATOM 891 O O . ALA A 1 111 ? -15.446 1.544 10.536 1.00 68.31 111 ALA A O 1
ATOM 892 N N . LEU A 1 112 ? -16.993 1.945 12.123 1.00 70.44 112 LEU A N 1
ATOM 893 C CA . LEU A 1 112 ? -16.077 1.839 13.262 1.00 70.44 112 LEU A CA 1
ATOM 894 C C . LEU A 1 112 ? -15.543 0.410 13.422 1.00 70.44 112 LEU A C 1
ATOM 896 O O . LEU A 1 112 ? -14.334 0.223 13.530 1.00 70.44 112 LEU A O 1
ATOM 900 N N . LEU A 1 113 ? -16.414 -0.602 13.362 1.00 70.25 113 LEU A N 1
ATOM 901 C CA . LEU A 1 113 ? -16.008 -2.008 13.464 1.00 70.25 113 LEU A CA 1
ATOM 902 C C . LEU A 1 113 ? -15.055 -2.411 12.333 1.00 70.25 113 LEU A C 1
ATOM 904 O O . LEU A 1 113 ? -14.020 -3.020 12.594 1.00 70.25 113 LEU A O 1
ATOM 908 N N . LYS A 1 114 ? -15.340 -2.002 11.089 1.00 69.69 114 LYS A N 1
ATOM 909 C CA . LYS A 1 114 ? -14.449 -2.266 9.946 1.00 69.69 114 LYS A CA 1
ATOM 910 C C . LYS A 1 114 ? -13.051 -1.671 10.155 1.00 69.69 114 LYS A C 1
ATOM 912 O O . LYS A 1 114 ? -12.061 -2.286 9.772 1.00 69.69 114 LYS A O 1
ATOM 917 N N . LYS A 1 115 ? -12.955 -0.494 10.780 1.00 67.88 115 LYS A N 1
ATOM 918 C CA . LYS A 1 115 ? -11.669 0.139 11.094 1.00 67.88 115 LYS A CA 1
ATOM 919 C C . LYS A 1 115 ? -10.872 -0.600 12.153 1.00 67.88 115 LYS A C 1
ATOM 921 O O . LYS A 1 115 ? -9.661 -0.740 11.999 1.00 67.88 115 LYS A O 1
ATOM 926 N N . VAL A 1 116 ? -11.543 -1.046 13.212 1.00 68.00 116 VAL A N 1
ATOM 927 C CA . VAL A 1 116 ? -10.900 -1.786 14.302 1.00 68.00 116 VAL A CA 1
ATOM 928 C C . VAL A 1 116 ? -10.255 -3.057 13.754 1.00 68.00 116 VAL A C 1
ATOM 930 O O . VAL A 1 116 ? -9.096 -3.309 14.045 1.00 68.00 116 VAL A O 1
ATOM 933 N N . VAL A 1 117 ? -10.947 -3.780 12.869 1.00 68.56 117 VAL A N 1
ATOM 934 C CA . VAL A 1 117 ? -10.416 -5.000 12.237 1.00 68.56 117 VAL A CA 1
ATOM 935 C C . VAL A 1 117 ? -9.176 -4.735 11.375 1.00 68.56 117 VAL A C 1
ATOM 937 O O . VAL A 1 117 ? -8.244 -5.519 11.405 1.00 68.56 117 VAL A O 1
ATOM 940 N N . ILE A 1 118 ? -9.120 -3.619 10.641 1.00 64.12 118 ILE A N 1
ATOM 941 C CA . ILE A 1 118 ? -7.946 -3.261 9.814 1.00 64.12 118 ILE A CA 1
ATOM 942 C C . ILE A 1 118 ? -6.752 -2.790 10.674 1.00 64.12 118 ILE A C 1
ATOM 944 O O . ILE A 1 118 ? -5.623 -2.697 10.186 1.00 64.12 118 ILE A O 1
ATOM 948 N N . SER A 1 119 ? -6.997 -2.435 11.938 1.00 63.88 119 SER A N 1
ATOM 949 C CA . SER A 1 119 ? -5.993 -1.865 12.847 1.00 63.88 119 SER A CA 1
ATOM 950 C C . SER A 1 119 ? -5.431 -2.872 13.860 1.00 63.88 119 SER A C 1
ATOM 952 O O . SER A 1 119 ? -4.448 -2.544 14.524 1.00 63.88 119 SER A O 1
ATOM 954 N N . LEU A 1 120 ? -6.057 -4.046 13.997 1.00 54.91 120 LEU A N 1
ATOM 955 C CA . LEU A 1 120 ? -5.653 -5.159 14.867 1.00 54.91 120 LEU A CA 1
ATOM 956 C C . LEU A 1 120 ? -4.895 -6.223 14.064 1.00 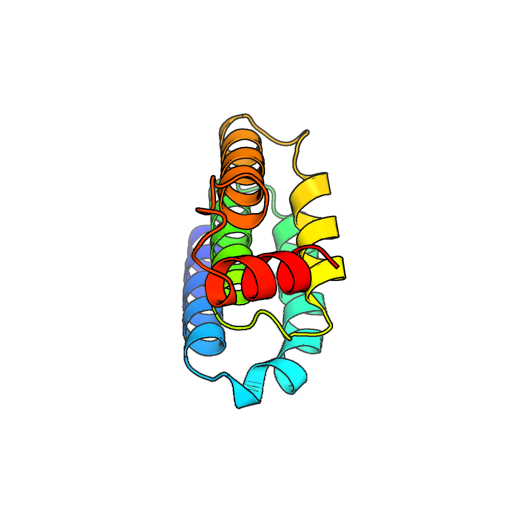54.91 120 LEU A C 1
ATOM 958 O O . LEU A 1 120 ? -3.954 -6.807 14.643 1.00 54.91 120 LEU A O 1
#

InterPro domains:
  IPR011989 Armadillo-like helical [G3DSA:1.25.10.10] (1-116)
  IPR016024 Armadillo-type fold [SSF48371] (2-101)
  IPR033031 Scc2/Nipped-B family [PTHR21704] (1-110)

Foldseek 3Di:
DPDPDPVVLQVVLVVVLVVCLVDVVCCVVCVVVCCVPPVVVQLVDPDPSSLLSLLVSLLSCCVRPLQDPCLVVSLVSLVVCCPPDPSSVVSSVVSCCVLAVDDDPPVCVVVVVSSVSSVD

Organism: NCBI:txid51022

Secondary structure (DSSP, 8-state):
---S-HHHHHHHHHHHHHHHHH-GGGHHHHHHHHIIIIIHHHHS-S-HHHHHHHHHHHHHHHHH-TT-TTHHHHHHHHHGGGGS-HHHHHHHHHHHHHHTS----TT-HHHHHHHHHHH-

Sequence (120 aa):
MTDSNAAVREATVEMIGKFVVANSDAIPTYYPLLAERLMVCLLFDTGVAVRKRVIRIMREICEKYPNFEQIPSMLAQIVRRVQDEEGVKKLVLETFQTLWFQPVSERNTPALLKKVVISL